Protein AF-A0A1X2ACM3-F1 (afdb_monomer)

pLDDT: mean 71.59, std 12.1, range [38.19, 86.06]

Nearest PDB structures (foldseek):
  5f7t-assembly4_L  TM=7.373E-01  e=7.805E-01  Macaca mulatta
  6b87-assembly3_C  TM=6.273E-01  e=4.606E+00  synthetic construct

Radius of gyration: 24.62 Å; Cα contacts (8 Å, |Δi|>4): 19; chains: 1; bounding box: 34×50×84 Å

Secondary structure (DSSP, 8-state):
--------HHHHHHHHHHHHHHHHHHHHHHHHHHHHHHHHTTS-HHHHHHHHHHHHHHHHHHHHHHHHHHHHHHHHHHTTS----------------

Organism: NCBI:txid767916

Foldseek 3Di:
DDPPPPQPPVNLVVLVVVLVVVVVVLVVVLVVLVVVLVVLVVDDDPVNVVSVVVSVVVVVVSVVSVVVSVVSCCVSVVVPDPPDDDPPPDDDDDDDD

Structure (mmCIF, N/CA/C/O backbone):
data_AF-A0A1X2ACM3-F1
#
_entry.id   AF-A0A1X2ACM3-F1
#
loop_
_atom_site.group_PDB
_atom_site.id
_atom_site.type_symbol
_atom_site.label_atom_id
_atom_site.label_alt_id
_atom_site.label_comp_id
_atom_site.label_asym_id
_atom_site.label_entity_id
_atom_site.label_seq_id
_atom_site.pdbx_PDB_ins_code
_atom_site.Cartn_x
_atom_site.Cartn_y
_atom_site.Cartn_z
_atom_site.occupancy
_atom_site.B_iso_or_equiv
_atom_site.auth_seq_id
_atom_site.auth_comp_id
_atom_site.auth_asym_id
_atom_site.auth_atom_id
_atom_site.pdbx_PDB_model_num
ATOM 1 N N . MET A 1 1 ? 17.941 19.750 -29.826 1.00 38.19 1 MET A N 1
ATOM 2 C CA . MET A 1 1 ? 18.194 18.297 -29.861 1.00 38.19 1 MET A CA 1
ATOM 3 C C . MET A 1 1 ? 17.700 17.740 -28.539 1.00 38.19 1 MET A C 1
ATOM 5 O O . MET A 1 1 ? 18.346 17.972 -27.530 1.00 38.19 1 MET A O 1
ATOM 9 N N . GLY A 1 2 ? 16.478 17.203 -28.516 1.00 47.44 2 GLY A N 1
ATOM 10 C CA . GLY A 1 2 ? 15.890 16.597 -27.321 1.00 47.44 2 GLY A CA 1
ATOM 11 C C . GLY A 1 2 ? 16.196 15.113 -27.362 1.00 47.44 2 GLY A C 1
ATOM 12 O O . GLY A 1 2 ? 15.684 14.414 -28.229 1.00 47.44 2 GLY A O 1
ATOM 13 N N . GLU A 1 3 ? 17.104 14.661 -26.509 1.00 52.81 3 GLU A N 1
ATOM 14 C CA . GLU A 1 3 ? 17.436 13.246 -26.423 1.00 52.81 3 GLU A CA 1
ATOM 15 C C . GLU A 1 3 ? 16.360 12.550 -25.593 1.00 52.81 3 GLU A C 1
ATOM 17 O O . GLU A 1 3 ? 16.466 12.456 -24.368 1.00 52.81 3 GLU A O 1
ATOM 22 N N . ASP A 1 4 ? 15.307 12.088 -26.269 1.00 54.25 4 ASP A N 1
ATOM 23 C CA . ASP A 1 4 ? 14.407 11.056 -25.759 1.00 54.25 4 ASP A CA 1
ATOM 24 C C . ASP A 1 4 ? 15.233 9.783 -25.534 1.00 54.25 4 ASP A C 1
ATOM 26 O O . ASP A 1 4 ? 15.298 8.897 -26.384 1.00 54.25 4 ASP A O 1
ATOM 30 N N . HIS A 1 5 ? 15.932 9.721 -24.399 1.00 63.03 5 HIS A N 1
ATOM 31 C CA . HIS A 1 5 ? 16.631 8.527 -23.953 1.00 63.03 5 HIS A CA 1
ATOM 32 C C . HIS A 1 5 ? 15.568 7.453 -23.711 1.00 63.03 5 HIS A C 1
ATOM 34 O O . HIS A 1 5 ? 14.782 7.593 -22.765 1.00 63.03 5 HIS A O 1
ATOM 40 N N . PRO A 1 6 ? 15.501 6.388 -24.532 1.00 63.38 6 PRO A N 1
ATOM 41 C CA . PRO A 1 6 ? 14.617 5.278 -24.235 1.00 63.38 6 PRO A CA 1
ATOM 42 C C . PRO A 1 6 ? 15.038 4.756 -22.865 1.00 63.38 6 PRO A C 1
ATOM 44 O O . PRO A 1 6 ? 16.188 4.357 -22.687 1.00 63.38 6 PRO A O 1
ATOM 47 N N . MET A 1 7 ? 14.132 4.849 -21.888 1.00 61.44 7 MET A N 1
ATOM 48 C CA . MET A 1 7 ? 14.377 4.395 -20.522 1.00 61.44 7 MET A CA 1
ATOM 49 C C . MET A 1 7 ? 15.086 3.043 -20.557 1.00 61.44 7 MET A C 1
ATOM 51 O O . MET A 1 7 ? 14.566 2.078 -21.127 1.00 61.44 7 MET A O 1
ATOM 55 N N . ASP A 1 8 ? 16.288 3.005 -19.984 1.00 78.75 8 ASP A N 1
ATOM 56 C CA . ASP A 1 8 ? 17.141 1.830 -20.030 1.00 78.75 8 ASP A CA 1
ATOM 57 C C . ASP A 1 8 ? 16.388 0.634 -19.435 1.00 78.75 8 ASP A C 1
ATOM 59 O O . ASP A 1 8 ? 15.699 0.729 -18.414 1.00 78.75 8 ASP A O 1
ATOM 63 N N . ARG A 1 9 ? 16.500 -0.521 -20.085 1.00 74.31 9 ARG A N 1
ATOM 64 C CA . ARG A 1 9 ? 15.772 -1.737 -19.712 1.00 74.31 9 ARG A CA 1
ATOM 65 C C . ARG A 1 9 ? 16.080 -2.150 -18.269 1.00 74.31 9 ARG A C 1
ATOM 67 O O . ARG A 1 9 ? 15.223 -2.743 -17.612 1.00 74.31 9 ARG A O 1
ATOM 74 N N . GLN A 1 10 ? 17.271 -1.803 -17.779 1.00 78.69 10 GLN A N 1
ATOM 75 C CA . GLN A 1 10 ? 17.677 -1.966 -16.387 1.00 78.69 10 GLN A CA 1
ATOM 76 C C . GLN A 1 10 ? 16.907 -1.040 -15.435 1.00 78.69 10 GLN A C 1
ATOM 78 O O . GLN A 1 10 ? 16.434 -1.504 -14.400 1.00 78.69 10 GLN A O 1
ATOM 83 N N . GLN A 1 11 ? 16.708 0.231 -15.796 1.00 79.38 11 GLN A N 1
ATOM 84 C CA . GLN A 1 11 ? 15.907 1.177 -15.007 1.00 79.38 11 GLN A CA 1
ATOM 85 C C . GLN A 1 11 ? 14.444 0.722 -14.922 1.00 79.38 11 GLN A C 1
ATOM 87 O O . GLN A 1 11 ? 13.841 0.759 -13.851 1.00 79.38 11 GLN A O 1
ATOM 92 N N . VAL A 1 12 ? 13.893 0.195 -16.022 1.00 79.00 12 VAL A N 1
ATOM 93 C CA . VAL A 1 12 ? 12.541 -0.389 -16.037 1.00 79.00 12 VAL A CA 1
ATOM 94 C C . VAL A 1 12 ? 12.454 -1.614 -15.124 1.00 79.00 12 VAL A C 1
ATOM 96 O O . VAL A 1 12 ? 11.507 -1.736 -14.351 1.00 79.00 12 VAL A O 1
ATOM 99 N N . ALA A 1 13 ? 13.436 -2.519 -15.174 1.00 76.69 13 ALA A N 1
ATOM 100 C CA . ALA A 1 13 ? 13.464 -3.691 -14.298 1.00 76.69 13 ALA A CA 1
ATOM 101 C C . ALA A 1 13 ? 13.568 -3.296 -12.815 1.00 76.69 13 ALA A C 1
ATOM 103 O O . ALA A 1 13 ? 12.856 -3.849 -11.978 1.00 76.69 13 ALA A O 1
ATOM 104 N N . GLN A 1 14 ? 14.391 -2.296 -12.500 1.00 84.12 14 GLN A N 1
ATOM 105 C CA . GLN A 1 14 ? 14.550 -1.789 -11.141 1.00 84.12 14 GLN A CA 1
ATOM 106 C C . GLN A 1 14 ? 13.270 -1.117 -10.624 1.00 84.12 14 GLN A C 1
ATOM 108 O O . GLN A 1 14 ? 12.875 -1.345 -9.482 1.00 84.12 14 GLN A O 1
ATOM 113 N N . ALA A 1 15 ? 12.578 -0.348 -11.470 1.00 80.69 15 ALA A N 1
ATOM 114 C CA . ALA A 1 15 ? 11.291 0.251 -11.129 1.00 80.69 15 ALA A CA 1
ATOM 115 C C . ALA A 1 15 ? 10.214 -0.814 -10.850 1.00 80.69 15 ALA A C 1
ATOM 117 O O . ALA A 1 15 ? 9.437 -0.665 -9.909 1.00 80.69 15 ALA A O 1
ATOM 118 N N . VAL A 1 16 ? 10.188 -1.907 -11.621 1.00 80.25 16 VAL A N 1
ATOM 119 C CA . VAL A 1 16 ? 9.248 -3.023 -11.413 1.00 80.25 16 VAL A CA 1
ATOM 120 C C . VAL A 1 16 ? 9.491 -3.730 -10.079 1.00 80.25 16 VAL A C 1
ATOM 122 O O . VAL A 1 16 ? 8.536 -4.014 -9.356 1.00 80.25 16 VAL A O 1
ATOM 125 N N . GLU A 1 17 ? 10.746 -3.992 -9.718 1.00 84.19 17 GLU A N 1
ATOM 126 C CA . GLU A 1 17 ? 11.067 -4.635 -8.438 1.00 84.19 17 GLU A CA 1
ATOM 127 C C . GLU A 1 17 ? 10.786 -3.714 -7.243 1.00 84.19 17 GLU A C 1
ATOM 129 O O . GLU A 1 17 ? 10.233 -4.163 -6.238 1.00 84.19 17 GLU A O 1
ATOM 134 N N . LEU A 1 18 ? 11.049 -2.408 -7.375 1.00 85.31 18 LEU A N 1
ATOM 135 C CA . LEU A 1 18 ? 10.655 -1.422 -6.366 1.00 85.31 18 LEU A CA 1
ATOM 136 C C . LEU A 1 18 ? 9.134 -1.409 -6.167 1.00 85.31 18 LEU A C 1
ATOM 138 O O . LEU A 1 18 ? 8.649 -1.451 -5.038 1.00 85.31 18 LEU A O 1
ATOM 142 N N . VAL A 1 19 ? 8.372 -1.404 -7.261 1.00 84.50 19 VAL A N 1
ATOM 143 C CA . VAL A 1 19 ? 6.909 -1.476 -7.215 1.00 84.50 19 VAL A CA 1
ATOM 144 C C . VAL A 1 19 ? 6.433 -2.753 -6.516 1.00 84.50 19 VAL A C 1
ATOM 146 O O . VAL A 1 19 ? 5.552 -2.690 -5.657 1.00 84.50 19 VAL A O 1
ATOM 149 N N . ARG A 1 20 ? 7.033 -3.908 -6.820 1.00 80.88 20 ARG A N 1
ATOM 150 C CA . ARG A 1 20 ? 6.712 -5.174 -6.145 1.00 80.88 20 ARG A CA 1
ATOM 151 C C . ARG A 1 20 ? 6.964 -5.110 -4.643 1.00 80.88 20 ARG A C 1
ATOM 153 O O . ARG A 1 20 ? 6.085 -5.506 -3.878 1.00 80.88 20 ARG A O 1
ATOM 160 N N . ALA A 1 21 ? 8.111 -4.581 -4.224 1.00 84.38 21 ALA A N 1
ATOM 161 C CA . ALA A 1 21 ? 8.442 -4.419 -2.811 1.00 84.38 21 ALA A CA 1
ATOM 162 C C . ALA A 1 21 ? 7.418 -3.527 -2.088 1.00 84.38 21 ALA A C 1
ATOM 164 O O . ALA A 1 21 ? 6.914 -3.893 -1.025 1.00 84.38 21 ALA A O 1
ATOM 165 N N . LEU A 1 22 ? 7.025 -2.410 -2.710 1.00 83.69 22 LEU A N 1
ATOM 166 C CA . LEU A 1 22 ? 6.006 -1.513 -2.162 1.00 83.69 22 LEU A CA 1
ATOM 167 C C . LEU A 1 22 ? 4.641 -2.204 -2.013 1.00 83.69 22 LEU A C 1
ATOM 169 O O . LEU A 1 22 ? 3.965 -2.011 -1.003 1.00 83.69 22 LEU A O 1
ATOM 173 N N . ARG A 1 23 ? 4.234 -3.053 -2.967 1.00 82.50 23 ARG A N 1
ATOM 174 C CA . ARG A 1 23 ? 2.977 -3.821 -2.856 1.00 82.50 23 ARG A CA 1
ATOM 175 C C . ARG A 1 23 ? 2.999 -4.815 -1.699 1.00 82.50 23 ARG A C 1
ATOM 177 O O . ARG A 1 23 ? 1.992 -4.936 -1.003 1.00 82.50 23 ARG A O 1
ATOM 184 N N . VAL A 1 24 ? 4.121 -5.504 -1.484 1.00 85.62 24 VAL A N 1
ATOM 185 C CA . VAL A 1 24 ? 4.280 -6.433 -0.353 1.00 85.62 24 VAL A CA 1
ATOM 186 C C . VAL A 1 24 ? 4.134 -5.680 0.968 1.00 85.62 24 VAL A C 1
ATOM 188 O O . VAL A 1 24 ? 3.320 -6.067 1.806 1.00 85.62 24 VAL A O 1
ATOM 191 N N . GLN A 1 25 ? 4.835 -4.553 1.110 1.00 86.06 25 GLN A N 1
ATOM 192 C CA . GLN A 1 25 ? 4.780 -3.734 2.319 1.00 86.06 25 GLN A CA 1
ATOM 193 C C . GLN A 1 25 ? 3.370 -3.170 2.578 1.00 86.06 25 GLN A C 1
ATOM 195 O O . GLN A 1 25 ? 2.885 -3.203 3.709 1.00 86.06 25 GLN A O 1
ATOM 200 N N . LEU A 1 26 ? 2.661 -2.725 1.534 1.00 84.44 26 LEU A N 1
ATOM 201 C CA . LEU A 1 26 ? 1.266 -2.282 1.653 1.00 84.44 26 LEU A CA 1
ATOM 202 C C . LEU A 1 26 ? 0.324 -3.415 2.080 1.00 8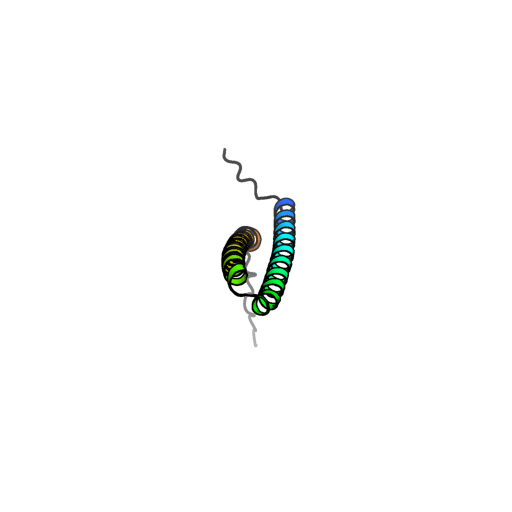4.44 26 LEU A C 1
ATOM 204 O O . LEU A 1 26 ? -0.579 -3.188 2.889 1.00 84.44 26 LEU A O 1
ATOM 208 N N . GLY A 1 27 ? 0.515 -4.629 1.559 1.00 82.38 27 GLY A N 1
ATOM 209 C CA . GLY A 1 27 ? -0.266 -5.802 1.957 1.00 82.38 27 GLY A CA 1
ATOM 210 C C . GLY A 1 27 ? -0.081 -6.148 3.436 1.00 82.38 27 GLY A C 1
ATOM 211 O O . GLY A 1 27 ? -1.054 -6.440 4.141 1.00 82.38 27 GLY A O 1
ATOM 212 N N . GLU A 1 28 ? 1.150 -6.039 3.928 1.00 82.75 28 GLU A N 1
ATOM 213 C CA . GLU A 1 28 ? 1.479 -6.264 5.332 1.00 82.75 28 GLU A CA 1
ATOM 214 C C . GLU A 1 28 ? 0.858 -5.195 6.242 1.00 82.75 28 GLU A C 1
ATOM 216 O O . GLU A 1 28 ? 0.130 -5.537 7.177 1.00 82.75 28 GLU A O 1
ATOM 221 N N . MET A 1 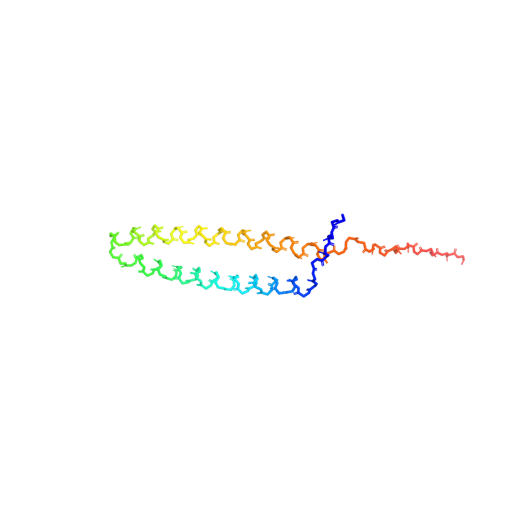29 ? 1.027 -3.908 5.915 1.00 78.94 29 MET A N 1
ATOM 222 C CA . MET A 1 29 ? 0.417 -2.803 6.669 1.00 78.94 29 MET A CA 1
ATOM 223 C C . MET A 1 29 ? -1.113 -2.901 6.701 1.00 78.94 29 MET A C 1
ATOM 225 O O . MET A 1 29 ? -1.732 -2.701 7.746 1.00 78.94 29 MET A O 1
ATOM 229 N N . THR A 1 30 ? -1.739 -3.276 5.580 1.00 83.75 30 THR A N 1
ATOM 230 C CA . THR A 1 30 ? -3.195 -3.488 5.498 1.00 83.75 30 THR A CA 1
ATOM 231 C C . THR A 1 30 ? -3.648 -4.631 6.409 1.00 83.75 30 THR A C 1
ATOM 233 O O . THR A 1 30 ? -4.684 -4.538 7.075 1.00 83.75 30 THR A O 1
ATOM 236 N N . SER A 1 31 ? -2.867 -5.711 6.466 1.00 78.94 31 SER A N 1
ATOM 237 C CA . SER A 1 31 ? -3.160 -6.878 7.302 1.00 78.94 31 SER A CA 1
ATOM 238 C C . SER A 1 31 ? -3.022 -6.558 8.791 1.00 78.94 31 SER A C 1
ATOM 240 O O . SER A 1 31 ? -3.894 -6.932 9.582 1.00 78.94 31 SER A O 1
ATOM 242 N N . GLN A 1 32 ? -1.976 -5.814 9.165 1.00 79.81 32 GLN A N 1
ATOM 243 C CA . GLN A 1 32 ? -1.760 -5.324 10.528 1.00 79.81 32 GLN A CA 1
ATOM 244 C C . GLN A 1 32 ? -2.894 -4.394 10.973 1.00 79.81 32 GLN A C 1
ATOM 246 O O . GLN A 1 32 ? -3.457 -4.587 12.050 1.00 79.81 32 GLN A O 1
ATOM 251 N N . LEU A 1 33 ? -3.314 -3.464 10.111 1.00 79.81 33 LEU A N 1
ATOM 252 C CA . LEU A 1 33 ? -4.482 -2.610 10.335 1.00 79.81 33 LEU A CA 1
ATOM 253 C C . LEU A 1 33 ? -5.745 -3.425 10.616 1.00 79.81 33 LEU A C 1
ATOM 255 O O . LEU A 1 33 ? -6.416 -3.217 11.625 1.00 79.81 33 LEU A O 1
ATOM 259 N N . GLY A 1 34 ? -6.052 -4.393 9.748 1.00 77.69 34 GLY A N 1
ATOM 260 C CA . GLY A 1 34 ? -7.220 -5.253 9.921 1.00 77.69 34 GLY A CA 1
ATOM 261 C C . GLY A 1 34 ? -7.165 -6.067 11.217 1.00 77.69 34 GLY A C 1
ATOM 262 O O . GLY A 1 34 ? -8.201 -6.335 11.824 1.00 77.69 34 GLY A O 1
ATOM 263 N N . TRP A 1 35 ? -5.971 -6.452 11.669 1.00 79.19 35 TRP A N 1
ATOM 264 C CA . TRP A 1 35 ? -5.796 -7.121 12.954 1.00 79.19 35 TRP A CA 1
ATOM 265 C C . TRP A 1 35 ? -6.038 -6.173 14.137 1.00 79.19 35 TRP A C 1
ATOM 267 O O . TRP A 1 35 ? -6.837 -6.514 15.010 1.00 79.19 35 TRP A O 1
ATOM 277 N N . ILE A 1 36 ? -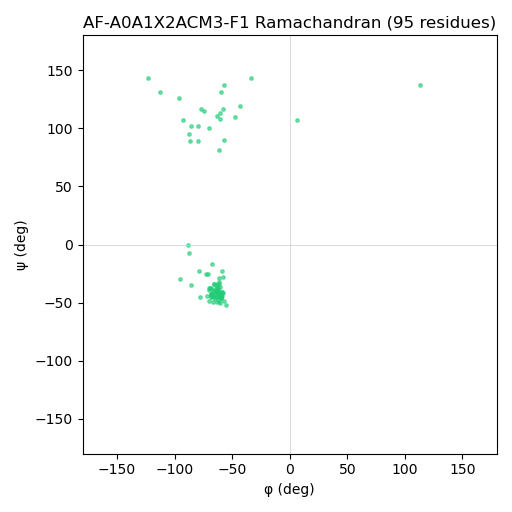5.440 -4.976 14.134 1.00 77.12 36 ILE A N 1
ATOM 278 C CA . ILE A 1 36 ? -5.608 -3.966 15.193 1.00 77.12 36 ILE A CA 1
ATOM 279 C C . ILE A 1 36 ? -7.077 -3.565 15.335 1.00 77.12 36 ILE A C 1
ATOM 281 O O . ILE A 1 36 ? -7.603 -3.522 16.445 1.00 77.12 36 ILE A O 1
ATOM 285 N N . GLU A 1 37 ? -7.781 -3.334 14.231 1.00 72.69 37 GLU A N 1
ATOM 286 C CA . GLU A 1 37 ? -9.195 -2.962 14.279 1.00 72.69 37 GLU A CA 1
ATOM 287 C C . GLU A 1 37 ? -10.083 -4.045 14.883 1.00 72.69 37 GLU A C 1
ATOM 289 O O . GLU A 1 37 ? -10.966 -3.737 15.686 1.00 72.69 37 GLU A O 1
ATOM 294 N N . ARG A 1 38 ? -9.837 -5.318 14.548 1.00 76.25 38 ARG A N 1
ATOM 295 C CA . ARG A 1 38 ? -10.571 -6.444 15.142 1.00 76.25 38 ARG A CA 1
ATOM 296 C C . ARG A 1 38 ? -10.348 -6.535 16.650 1.00 76.25 38 ARG A C 1
ATOM 298 O O . ARG A 1 38 ? -11.290 -6.842 17.377 1.00 76.25 38 ARG A O 1
ATOM 305 N N . GLN A 1 39 ? -9.132 -6.255 17.121 1.00 68.81 39 GLN A N 1
ATOM 306 C CA . GLN A 1 39 ? -8.836 -6.203 18.557 1.00 68.81 39 GLN A CA 1
ATOM 307 C C . GLN A 1 39 ? -9.499 -4.992 19.223 1.00 68.81 39 GLN A C 1
ATOM 309 O O . GLN A 1 39 ? -10.041 -5.101 20.317 1.00 68.81 39 GLN A O 1
ATOM 314 N N . ASN A 1 40 ? -9.524 -3.846 18.548 1.00 63.41 40 ASN A N 1
ATOM 315 C CA . ASN A 1 40 ? -10.058 -2.607 19.099 1.00 63.41 40 ASN A CA 1
ATOM 316 C C . ASN A 1 40 ? -11.595 -2.588 19.202 1.00 63.41 40 ASN A C 1
ATOM 318 O O . ASN A 1 40 ? -12.143 -1.932 20.079 1.00 63.41 40 ASN A O 1
ATOM 322 N N . VAL A 1 41 ? -12.309 -3.360 18.372 1.00 61.38 41 VAL A N 1
ATOM 323 C CA . VAL A 1 41 ? -13.760 -3.598 18.533 1.00 61.38 41 VAL A CA 1
ATOM 324 C C . VAL A 1 41 ? -14.097 -4.239 19.890 1.00 61.38 41 VAL A C 1
ATOM 326 O O . VAL A 1 41 ? -15.215 -4.078 20.371 1.00 61.38 41 VAL A O 1
ATOM 329 N N . ARG A 1 42 ? -13.143 -4.920 20.540 1.00 63.25 42 ARG A N 1
ATOM 330 C CA . ARG A 1 42 ? -13.331 -5.537 21.863 1.00 63.25 42 ARG A CA 1
ATOM 331 C C . ARG A 1 42 ? -13.040 -4.603 23.047 1.00 63.25 42 ARG A C 1
ATOM 333 O O . ARG A 1 42 ? -13.335 -4.992 24.175 1.00 63.25 42 ARG A O 1
ATOM 340 N N . THR A 1 43 ? -12.516 -3.393 22.831 1.00 57.75 43 THR A N 1
ATOM 341 C CA . THR A 1 43 ? -12.031 -2.510 23.911 1.00 57.75 43 THR A CA 1
ATOM 342 C C . THR A 1 43 ? -12.739 -1.141 23.892 1.00 57.75 43 THR A C 1
ATOM 344 O O . THR A 1 43 ? -13.069 -0.614 22.838 1.00 57.75 43 THR A O 1
ATOM 347 N N . SER A 1 44 ? -13.002 -0.585 25.083 1.00 64.19 44 SER A N 1
ATOM 348 C CA . SER A 1 44 ? -13.848 0.589 25.407 1.00 64.19 44 SER A CA 1
ATOM 349 C C . SER A 1 44 ? -13.932 1.770 24.399 1.00 64.19 44 SER A C 1
ATOM 351 O O . SER A 1 44 ? -12.952 2.213 23.796 1.00 64.19 44 SER A O 1
ATOM 353 N N . ASN A 1 45 ? -15.142 2.348 24.321 1.00 67.12 45 ASN A N 1
ATOM 354 C CA . ASN A 1 45 ? -15.717 3.155 23.232 1.00 67.12 45 ASN A CA 1
ATOM 355 C C . ASN A 1 45 ? -15.022 4.481 22.855 1.00 67.12 45 ASN A C 1
ATOM 357 O O . ASN A 1 45 ? -15.108 4.877 21.695 1.00 67.12 45 ASN A O 1
ATOM 361 N N . ALA A 1 46 ? -14.339 5.183 23.766 1.00 65.38 46 ALA A N 1
ATOM 362 C CA . ALA A 1 46 ? -13.789 6.515 23.454 1.00 65.38 46 ALA A CA 1
ATOM 363 C C . ALA A 1 46 ? -12.487 6.453 22.628 1.00 65.38 46 ALA A C 1
ATOM 365 O O . ALA A 1 46 ? -12.356 7.142 21.618 1.00 65.38 46 ALA A O 1
ATOM 366 N N . ARG A 1 47 ? -11.551 5.566 23.005 1.00 65.00 47 ARG A N 1
ATOM 367 C CA . ARG A 1 47 ? -10.310 5.310 22.241 1.00 65.00 47 ARG A CA 1
ATOM 368 C C . ARG A 1 47 ? -10.587 4.560 20.937 1.00 65.00 47 ARG A C 1
ATOM 370 O O . ARG A 1 47 ? -9.841 4.686 19.972 1.00 65.00 47 ARG A O 1
ATOM 377 N N . ALA A 1 48 ? -11.687 3.811 20.884 1.00 66.62 48 ALA A N 1
ATOM 378 C CA . ALA A 1 48 ? -12.092 3.095 19.685 1.00 66.62 48 ALA A CA 1
ATOM 379 C C . ALA A 1 48 ? -12.479 4.041 18.533 1.00 66.62 48 ALA A C 1
ATOM 381 O O . ALA A 1 48 ? -12.218 3.725 17.375 1.00 66.62 48 ALA A O 1
ATOM 382 N N . CYS A 1 49 ? -13.072 5.205 18.817 1.00 68.62 49 CYS A N 1
ATOM 383 C CA . CYS A 1 49 ? -13.441 6.176 17.781 1.00 68.62 49 CYS A CA 1
ATOM 384 C C . CYS A 1 49 ? -12.225 6.881 17.166 1.00 68.62 49 CYS A C 1
ATOM 386 O O . CYS A 1 49 ? -12.146 6.977 15.942 1.00 68.62 49 CYS A O 1
ATOM 388 N N . THR A 1 50 ? -11.257 7.314 17.980 1.00 73.69 50 THR A N 1
ATOM 389 C CA . THR A 1 50 ? -10.026 7.953 17.481 1.00 73.69 50 THR A CA 1
ATOM 390 C C . THR A 1 50 ? -9.193 6.982 16.651 1.00 73.69 50 THR A C 1
ATOM 392 O O . THR A 1 50 ? -8.801 7.307 15.535 1.00 73.69 50 THR A O 1
ATOM 395 N N . LEU A 1 51 ? -9.026 5.749 17.134 1.00 72.56 51 LEU A N 1
ATOM 396 C CA . LEU A 1 51 ? -8.308 4.699 16.410 1.00 72.56 51 LEU A CA 1
ATOM 397 C C . LEU A 1 51 ? -9.022 4.277 15.115 1.00 72.56 51 LEU A C 1
ATOM 399 O O . LEU A 1 51 ? -8.359 3.976 14.129 1.00 72.56 51 LEU A O 1
ATOM 403 N N . ARG A 1 52 ? -10.364 4.282 15.071 1.00 75.19 52 ARG A N 1
ATOM 404 C CA . ARG A 1 52 ? -11.110 4.059 13.815 1.00 75.19 52 ARG A CA 1
ATOM 405 C C . ARG A 1 52 ? -10.899 5.188 12.811 1.00 75.19 52 ARG A C 1
ATOM 407 O O . ARG A 1 52 ? -10.804 4.911 11.620 1.00 75.19 52 ARG A O 1
ATOM 414 N N . ALA A 1 53 ? -10.841 6.439 13.267 1.00 75.69 53 ALA A N 1
ATOM 415 C CA . ALA A 1 53 ? -10.573 7.577 12.391 1.00 75.69 53 ALA A CA 1
ATOM 416 C C . ALA A 1 53 ? -9.151 7.506 11.814 1.00 75.69 53 ALA A C 1
ATOM 418 O O . ALA A 1 53 ? -8.972 7.647 10.607 1.00 75.69 53 ALA A O 1
ATOM 419 N N . GLU A 1 54 ? -8.165 7.194 12.652 1.00 77.69 54 GLU A N 1
ATOM 420 C CA . GLU A 1 54 ? -6.772 7.007 12.241 1.00 77.69 54 GLU A CA 1
ATOM 421 C C . GLU A 1 54 ? -6.618 5.839 11.258 1.00 77.69 54 GLU A C 1
ATOM 423 O O . GLU A 1 54 ? -6.025 5.989 10.191 1.00 77.69 54 GLU A O 1
ATOM 428 N N . ALA A 1 55 ? -7.270 4.709 11.534 1.00 78.81 55 ALA A N 1
ATOM 429 C CA . ALA A 1 55 ? -7.303 3.574 10.621 1.00 78.81 55 ALA A CA 1
ATOM 430 C C . ALA A 1 55 ? -8.000 3.896 9.285 1.0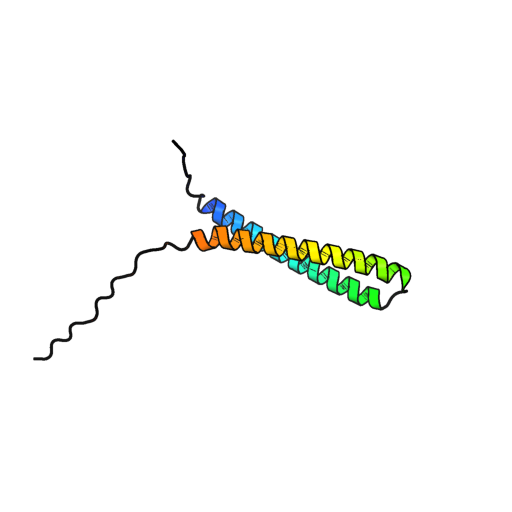0 78.81 55 ALA A C 1
ATOM 432 O O . ALA A 1 55 ? -7.603 3.395 8.230 1.00 78.81 55 ALA A O 1
ATOM 433 N N . ALA A 1 56 ? -9.027 4.752 9.299 1.00 79.56 56 ALA A N 1
ATOM 434 C CA . ALA A 1 56 ? -9.697 5.207 8.086 1.00 79.56 56 ALA A CA 1
ATOM 435 C C . A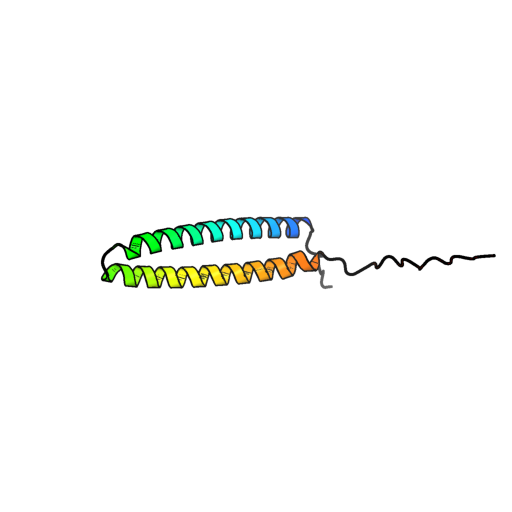LA A 1 56 ? -8.815 6.137 7.239 1.00 79.56 56 ALA A C 1
ATOM 437 O O . ALA A 1 56 ? -8.854 6.025 6.013 1.00 79.56 56 ALA A O 1
ATOM 438 N N . MET A 1 57 ? -8.018 7.015 7.860 1.00 77.88 57 MET A N 1
ATOM 439 C CA . MET A 1 57 ? -7.017 7.820 7.147 1.00 77.88 57 MET A CA 1
ATOM 440 C C . MET A 1 57 ? -5.955 6.918 6.525 1.00 77.88 57 MET A C 1
ATOM 442 O O . MET A 1 57 ? -5.761 6.956 5.315 1.00 77.88 57 MET A O 1
ATOM 446 N N . LEU A 1 58 ? -5.396 5.993 7.307 1.00 82.56 58 LEU A N 1
ATOM 447 C CA . LEU A 1 58 ? -4.355 5.090 6.824 1.00 82.56 58 LEU A CA 1
ATOM 448 C C . LEU A 1 58 ? -4.851 4.197 5.670 1.00 82.56 58 LEU A C 1
ATOM 450 O O . LEU A 1 58 ? -4.123 3.928 4.720 1.00 82.56 58 LEU A O 1
ATOM 454 N N . ARG A 1 59 ? -6.129 3.796 5.675 1.00 84.62 59 ARG A N 1
ATOM 455 C CA . ARG A 1 59 ? -6.755 3.126 4.522 1.00 84.62 59 ARG A CA 1
ATOM 456 C C . ARG A 1 59 ? -6.840 3.990 3.268 1.00 84.62 59 ARG A C 1
ATOM 458 O O . ARG A 1 59 ? -6.780 3.439 2.169 1.00 84.62 59 ARG A O 1
ATOM 465 N N . ARG A 1 60 ? -7.071 5.296 3.408 1.00 83.31 60 ARG A N 1
ATOM 466 C CA . ARG A 1 60 ? -7.090 6.221 2.266 1.00 83.31 60 ARG A CA 1
ATOM 467 C C . ARG A 1 60 ? -5.691 6.351 1.688 1.00 83.31 60 ARG A C 1
ATOM 469 O O . ARG A 1 60 ? -5.549 6.162 0.486 1.00 83.31 60 ARG A O 1
ATOM 476 N N . ASP A 1 61 ? -4.690 6.520 2.543 1.00 81.75 61 ASP A N 1
ATOM 477 C CA . ASP A 1 61 ? -3.289 6.628 2.130 1.00 81.75 61 ASP A CA 1
ATOM 478 C C . ASP A 1 61 ? -2.823 5.347 1.419 1.00 81.75 61 ASP A C 1
ATOM 480 O O . ASP A 1 61 ? -2.204 5.401 0.358 1.00 81.75 61 ASP A O 1
ATOM 484 N N . ILE A 1 62 ? -3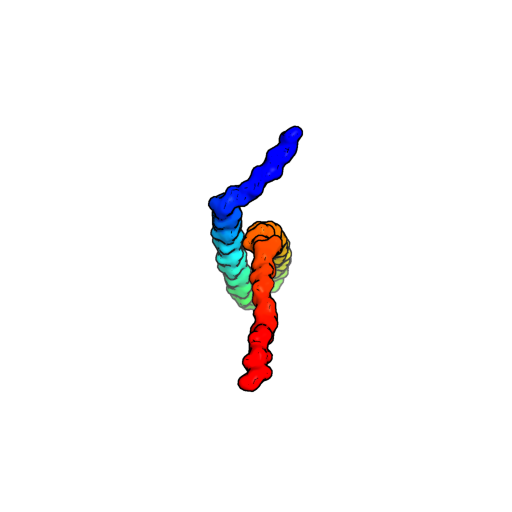.212 4.171 1.934 1.00 83.56 62 ILE A N 1
ATOM 485 C CA . ILE A 1 62 ? -2.952 2.877 1.281 1.00 83.56 62 ILE A CA 1
ATOM 486 C C . ILE A 1 62 ? -3.612 2.807 -0.102 1.00 83.56 62 ILE A C 1
ATOM 488 O O . ILE A 1 62 ? -2.977 2.366 -1.061 1.00 83.56 62 ILE A O 1
ATOM 492 N N . LYS A 1 63 ? -4.873 3.236 -0.233 1.00 85.56 63 LYS A N 1
ATOM 493 C CA . LYS A 1 63 ? -5.573 3.251 -1.530 1.00 85.56 63 LYS A CA 1
ATOM 494 C C . LYS A 1 63 ? -4.924 4.214 -2.520 1.00 85.56 63 LYS A C 1
ATOM 496 O O . LYS A 1 63 ? -4.824 3.897 -3.704 1.00 85.56 63 LYS A O 1
ATOM 501 N N . GLU A 1 64 ? -4.481 5.372 -2.051 1.00 83.94 64 GLU A N 1
ATOM 502 C CA . GLU A 1 64 ? -3.785 6.346 -2.883 1.00 83.94 64 GLU A CA 1
ATOM 503 C C . GLU A 1 64 ? -2.448 5.781 -3.375 1.00 83.94 64 GLU A C 1
ATOM 505 O O . GLU A 1 64 ? -2.198 5.773 -4.583 1.00 83.94 64 GLU A O 1
ATOM 510 N N . ALA A 1 65 ? -1.656 5.187 -2.478 1.00 83.12 65 ALA A N 1
ATOM 511 C CA . ALA A 1 65 ? -0.406 4.516 -2.823 1.00 83.12 65 ALA A CA 1
ATOM 512 C C . ALA A 1 65 ? -0.615 3.380 -3.842 1.00 83.12 65 ALA A C 1
ATOM 514 O O . ALA A 1 65 ? 0.142 3.274 -4.807 1.00 83.12 65 ALA A O 1
ATOM 515 N N . GLN A 1 66 ? -1.673 2.575 -3.687 1.00 82.75 66 GLN A N 1
ATOM 516 C CA . GLN A 1 66 ? -2.052 1.551 -4.670 1.00 82.75 66 GLN A CA 1
ATOM 517 C C . GLN A 1 66 ? -2.344 2.159 -6.046 1.00 82.75 66 GLN A C 1
ATOM 519 O O . GLN A 1 66 ? -1.821 1.671 -7.044 1.00 82.75 66 GLN A O 1
ATOM 524 N N . SER A 1 67 ? -3.103 3.258 -6.109 1.00 82.19 67 SER A N 1
ATOM 525 C CA . SER A 1 67 ? -3.416 3.922 -7.382 1.00 82.19 67 SER A CA 1
ATOM 526 C C . SER A 1 67 ? -2.171 4.480 -8.085 1.00 82.19 67 SER A C 1
ATOM 528 O O . SER A 1 67 ? -2.050 4.406 -9.310 1.00 82.19 67 SER A O 1
ATOM 530 N N . LEU A 1 68 ? -1.215 5.004 -7.311 1.00 84.56 68 LEU A N 1
ATOM 531 C CA . LEU A 1 68 ? 0.055 5.506 -7.829 1.00 84.56 68 LEU A CA 1
ATOM 532 C C . LEU A 1 68 ? 0.902 4.361 -8.383 1.00 84.56 68 LEU A C 1
ATOM 534 O O . LEU A 1 68 ? 1.458 4.488 -9.474 1.00 84.56 68 LEU A O 1
ATOM 538 N N . ILE A 1 69 ? 0.944 3.233 -7.673 1.00 82.69 69 ILE A N 1
ATOM 539 C CA . ILE A 1 69 ? 1.609 2.011 -8.125 1.00 82.69 69 ILE A CA 1
ATOM 540 C C . ILE A 1 69 ? 0.984 1.493 -9.420 1.00 82.69 69 ILE A C 1
ATOM 542 O O . ILE A 1 69 ? 1.712 1.280 -10.385 1.00 82.69 69 ILE A O 1
ATOM 546 N N . ASP A 1 70 ? -0.340 1.356 -9.489 1.00 83.38 70 ASP A N 1
ATOM 547 C CA . ASP A 1 70 ? -1.024 0.866 -10.691 1.00 83.38 70 ASP A CA 1
ATOM 548 C C . ASP A 1 70 ? -0.756 1.782 -11.895 1.00 83.38 70 ASP A C 1
ATOM 550 O O . ASP A 1 70 ? -0.556 1.326 -13.023 1.00 83.38 70 ASP A O 1
ATOM 554 N N . ARG A 1 71 ? -0.675 3.097 -11.661 1.00 83.69 71 ARG A N 1
ATOM 555 C CA . ARG A 1 71 ? -0.325 4.072 -12.697 1.00 83.69 71 ARG A CA 1
ATOM 556 C C . ARG A 1 71 ? 1.132 3.948 -13.152 1.00 83.69 71 ARG A C 1
ATOM 558 O O . ARG A 1 71 ? 1.404 4.115 -14.343 1.00 83.69 71 ARG A O 1
ATOM 565 N N . LEU A 1 72 ? 2.061 3.664 -12.237 1.00 81.88 72 LEU A N 1
ATOM 566 C CA . LEU A 1 72 ? 3.465 3.394 -12.565 1.00 81.88 72 LEU A CA 1
ATOM 567 C C . LEU A 1 72 ? 3.597 2.082 -13.344 1.00 81.88 72 LEU A C 1
ATOM 569 O O . LEU A 1 72 ? 4.248 2.063 -14.386 1.00 81.88 72 LEU A O 1
ATOM 573 N N . GLU A 1 73 ? 2.924 1.018 -12.912 1.00 79.06 73 GLU A N 1
ATOM 574 C CA . GLU A 1 73 ? 2.870 -0.253 -13.636 1.00 79.06 73 GLU A CA 1
ATOM 575 C C . GLU A 1 73 ? 2.320 -0.061 -15.043 1.00 79.06 73 GLU A C 1
ATOM 577 O O . GLU A 1 73 ? 2.951 -0.483 -16.006 1.00 79.06 73 GLU A O 1
ATOM 582 N N . HIS A 1 74 ? 1.197 0.642 -15.193 1.00 80.50 74 HIS A N 1
ATOM 583 C CA . HIS A 1 74 ? 0.622 0.910 -16.505 1.00 80.50 74 HIS A CA 1
ATOM 584 C C . HIS A 1 74 ? 1.600 1.675 -17.403 1.00 80.50 74 HIS A C 1
ATOM 586 O O . HIS A 1 74 ? 1.732 1.359 -18.582 1.00 80.50 74 HIS A O 1
ATOM 592 N N . ARG A 1 75 ? 2.319 2.660 -16.855 1.00 79.31 75 ARG A N 1
ATOM 593 C CA . ARG A 1 75 ? 3.294 3.448 -17.613 1.00 79.31 75 ARG A CA 1
ATOM 594 C C . ARG A 1 75 ? 4.516 2.630 -18.022 1.00 79.31 75 ARG A C 1
ATOM 596 O O . ARG A 1 75 ? 4.952 2.769 -19.154 1.00 79.31 75 ARG A O 1
ATOM 603 N N . TYR A 1 76 ? 5.061 1.793 -17.143 1.00 69.44 76 TYR A N 1
ATOM 604 C CA . TYR A 1 76 ? 6.335 1.106 -17.389 1.00 69.44 76 TYR A CA 1
ATOM 605 C C . TYR A 1 76 ? 6.187 -0.306 -17.970 1.00 69.44 76 TYR A C 1
ATOM 607 O O . TYR A 1 76 ? 7.045 -0.746 -18.735 1.00 69.44 76 TYR A O 1
ATOM 615 N N . LEU A 1 77 ? 5.100 -1.020 -17.669 1.00 67.56 77 LEU A N 1
ATOM 616 C CA . LEU A 1 77 ? 4.843 -2.360 -18.205 1.00 67.56 77 LEU A CA 1
ATOM 617 C C . LEU A 1 77 ? 4.156 -2.315 -19.576 1.00 67.56 77 LEU A C 1
ATOM 619 O O . LEU A 1 77 ? 4.496 -3.134 -20.429 1.00 67.56 77 LEU A O 1
ATOM 623 N N . ASN A 1 78 ? 3.269 -1.346 -19.852 1.00 63.59 78 ASN A N 1
ATOM 624 C CA . ASN A 1 78 ? 2.628 -1.257 -21.177 1.00 63.59 78 ASN A CA 1
ATOM 625 C C . ASN A 1 78 ? 3.515 -0.620 -22.249 1.00 63.59 78 ASN A C 1
ATOM 627 O O . ASN A 1 78 ? 3.340 -0.923 -23.426 1.00 63.59 78 ASN A O 1
ATOM 631 N N . MET A 1 79 ? 4.518 0.179 -21.871 1.00 55.91 79 MET A N 1
ATOM 632 C CA . MET A 1 79 ? 5.549 0.664 -22.806 1.00 55.91 79 MET A CA 1
ATOM 633 C C . MET A 1 79 ? 6.460 -0.465 -23.311 1.00 55.91 79 MET A C 1
ATOM 635 O O . MET A 1 79 ? 7.147 -0.318 -24.316 1.00 55.91 79 MET A O 1
ATOM 639 N N . ARG A 1 80 ? 6.451 -1.615 -22.626 1.00 53.28 80 ARG A N 1
ATOM 640 C CA . ARG A 1 80 ? 7.252 -2.796 -22.958 1.00 53.28 80 ARG A CA 1
ATOM 641 C C . ARG A 1 80 ? 6.554 -3.748 -23.936 1.00 53.28 80 ARG A C 1
ATOM 643 O O . ARG A 1 80 ? 7.139 -4.770 -24.287 1.00 53.28 80 ARG A O 1
ATOM 650 N N . ARG A 1 81 ? 5.327 -3.446 -24.379 1.00 50.69 81 ARG A N 1
ATOM 651 C CA . ARG A 1 81 ? 4.666 -4.183 -25.464 1.00 50.69 81 ARG A CA 1
ATOM 652 C C . ARG A 1 81 ? 5.111 -3.563 -26.793 1.00 50.69 81 ARG A C 1
ATOM 654 O O . ARG A 1 81 ? 4.589 -2.506 -27.141 1.00 50.69 81 ARG A O 1
ATOM 661 N N . PRO A 1 82 ? 6.046 -4.174 -27.549 1.00 48.56 82 PRO A N 1
ATOM 662 C CA . PRO A 1 82 ? 6.306 -3.726 -28.906 1.00 48.56 82 PRO A CA 1
ATOM 663 C C . PRO A 1 82 ? 5.007 -3.879 -29.700 1.00 48.56 82 PRO A C 1
ATOM 665 O O . PRO A 1 82 ? 4.488 -4.980 -29.895 1.00 48.56 82 PRO A O 1
ATOM 668 N N . ALA A 1 83 ? 4.438 -2.752 -30.107 1.00 57.69 83 ALA A N 1
ATOM 669 C CA . ALA A 1 83 ? 3.447 -2.726 -31.160 1.00 57.69 83 ALA A CA 1
ATOM 670 C C . ALA A 1 83 ? 4.176 -3.049 -32.478 1.00 57.69 83 ALA A C 1
ATOM 672 O O . ALA A 1 83 ? 4.839 -2.187 -33.042 1.00 57.69 83 ALA A O 1
ATOM 673 N N . GLY A 1 84 ? 4.085 -4.300 -32.940 1.00 54.19 84 GLY A N 1
ATOM 674 C CA . GLY A 1 84 ? 4.612 -4.761 -34.235 1.00 54.19 84 GLY A CA 1
ATOM 675 C C . GLY A 1 84 ? 5.780 -5.751 -34.096 1.00 54.19 84 GLY A C 1
ATOM 676 O O . GLY A 1 84 ? 6.660 -5.563 -33.273 1.00 54.19 84 GLY A O 1
ATOM 677 N N . GLY A 1 85 ? 5.871 -6.842 -34.854 1.00 49.03 85 GLY A N 1
ATOM 678 C CA . GLY A 1 85 ? 5.180 -7.156 -36.095 1.00 49.03 85 GLY A CA 1
ATOM 679 C C . GLY A 1 85 ? 4.197 -8.312 -35.966 1.00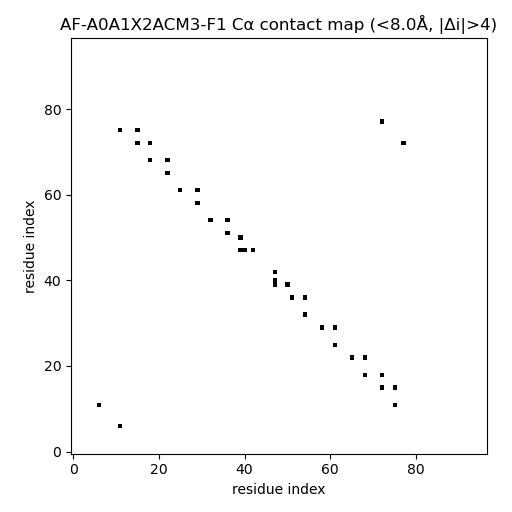 49.03 85 GLY A C 1
ATOM 680 O O . GLY A 1 85 ? 4.527 -9.398 -35.494 1.00 49.03 85 GLY A O 1
ATOM 681 N N . SER A 1 86 ? 2.991 -8.065 -36.464 1.00 55.41 86 SER A N 1
ATOM 682 C CA . SER A 1 86 ? 2.108 -9.090 -36.992 1.00 55.41 86 SER A CA 1
ATOM 683 C C . SER A 1 86 ? 2.911 -9.976 -37.941 1.00 55.41 86 SER A C 1
ATOM 685 O O . SER A 1 86 ? 3.320 -9.539 -39.018 1.00 55.41 86 SER A O 1
ATOM 687 N N . THR A 1 87 ? 3.165 -11.217 -37.543 1.00 54.81 87 THR A N 1
ATOM 688 C CA . THR A 1 87 ? 3.562 -12.255 -38.481 1.00 54.81 87 THR A CA 1
ATOM 689 C C . THR A 1 87 ? 2.416 -12.401 -39.472 1.00 54.81 87 THR A C 1
ATOM 691 O O . THR A 1 87 ? 1.326 -12.857 -39.134 1.00 54.81 87 THR A O 1
ATOM 694 N N . SER A 1 88 ? 2.656 -11.932 -40.695 1.00 57.72 88 SER A N 1
ATOM 695 C CA . SER A 1 88 ? 1.846 -12.251 -41.863 1.00 57.72 88 SER A CA 1
ATOM 696 C C . SER A 1 88 ? 1.841 -13.772 -42.019 1.00 57.72 88 SER A C 1
ATOM 698 O O . SER A 1 88 ? 2.743 -14.360 -42.610 1.00 57.72 88 SER A O 1
ATOM 700 N N . SER A 1 89 ? 0.869 -14.431 -41.393 1.00 56.41 89 SER A N 1
ATOM 701 C CA . SER A 1 89 ? 0.544 -15.823 -41.661 1.00 56.41 89 SER A CA 1
ATOM 702 C C . SER A 1 89 ? -0.427 -15.808 -42.833 1.00 56.41 89 SER A C 1
ATOM 704 O O . SER A 1 89 ? -1.636 -15.654 -42.669 1.00 56.41 89 SER A O 1
ATOM 706 N N . ALA A 1 90 ? 0.136 -15.851 -44.039 1.00 59.19 90 ALA A N 1
ATOM 707 C CA . ALA A 1 90 ? -0.628 -16.042 -45.260 1.00 59.19 90 ALA A CA 1
ATOM 708 C C . ALA A 1 90 ? -1.381 -17.388 -45.182 1.00 59.19 90 ALA A C 1
ATOM 710 O O . ALA A 1 90 ? -0.759 -18.406 -44.862 1.00 59.19 90 ALA A O 1
ATOM 711 N N . PRO A 1 91 ? -2.691 -17.441 -45.477 1.00 55.75 91 PRO A N 1
ATOM 712 C CA . PRO A 1 91 ? -3.410 -18.701 -45.523 1.00 55.75 91 PRO A CA 1
ATOM 713 C C . PRO A 1 91 ? -3.043 -19.480 -46.794 1.00 55.75 91 PRO A C 1
ATOM 715 O O . PRO A 1 91 ? -3.295 -19.055 -47.918 1.00 55.75 91 PRO A O 1
ATOM 718 N N . ILE A 1 92 ? -2.396 -20.618 -46.551 1.00 60.84 92 ILE A N 1
ATOM 719 C CA . ILE A 1 92 ? -2.425 -21.902 -47.267 1.00 60.84 92 ILE A CA 1
ATOM 720 C C . ILE A 1 92 ? -3.233 -21.892 -48.579 1.00 60.84 92 ILE A C 1
ATOM 722 O O . ILE A 1 92 ? -4.462 -21.934 -48.581 1.00 60.84 92 ILE A O 1
ATOM 726 N N . GLY A 1 93 ? -2.519 -21.933 -49.706 1.00 54.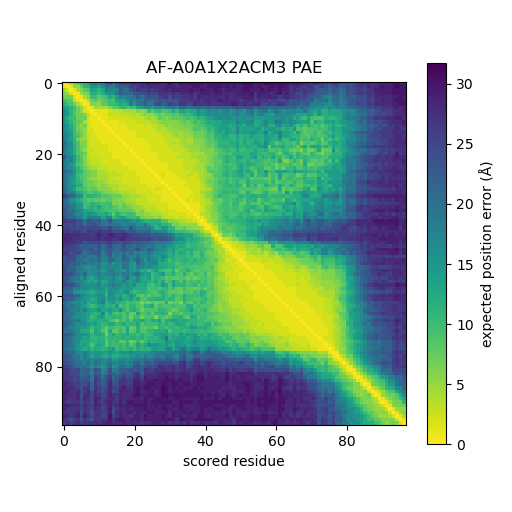59 93 GLY A N 1
ATOM 727 C CA . GLY A 1 93 ? -3.072 -22.328 -50.998 1.00 54.59 93 GLY A CA 1
ATOM 728 C C . GLY A 1 93 ? -2.991 -23.843 -51.170 1.00 54.59 93 GLY A C 1
ATOM 729 O O . GLY A 1 93 ? -1.969 -24.364 -51.612 1.00 54.59 93 GLY A O 1
ATOM 730 N N . THR A 1 94 ? -4.063 -24.561 -50.845 1.00 61.72 94 THR A N 1
ATOM 731 C CA . THR A 1 94 ? -4.223 -25.976 -51.202 1.00 61.72 94 THR A CA 1
ATOM 732 C C . THR A 1 94 ? -4.680 -26.067 -52.660 1.00 61.72 94 THR A C 1
ATOM 734 O O . THR A 1 94 ? -5.842 -25.830 -52.982 1.00 61.72 94 THR A O 1
ATOM 737 N N . ARG A 1 95 ? -3.754 -26.386 -53.572 1.00 52.69 95 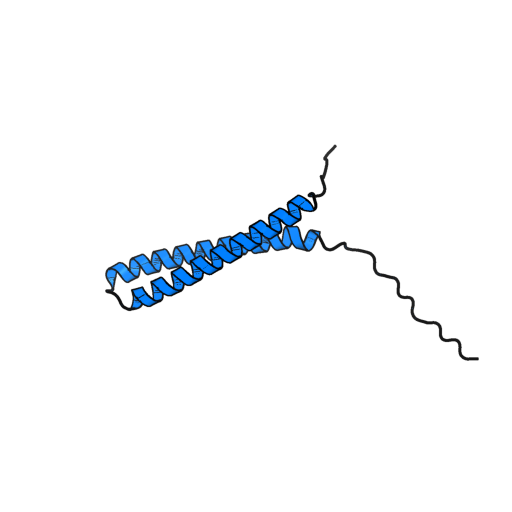ARG A N 1
ATOM 738 C CA . ARG A 1 95 ? -4.088 -26.847 -54.929 1.00 52.69 95 ARG A CA 1
ATOM 739 C C . ARG A 1 95 ? -4.526 -28.310 -54.851 1.00 52.69 95 ARG A C 1
ATOM 741 O O . ARG A 1 95 ? -3.704 -29.163 -54.534 1.00 52.69 95 ARG A O 1
ATOM 748 N N . CYS A 1 96 ? -5.775 -28.591 -55.210 1.00 47.19 96 CYS A N 1
ATOM 749 C CA . CYS A 1 96 ? -6.206 -29.921 -55.639 1.00 47.19 96 CYS A CA 1
ATOM 750 C C . CYS A 1 96 ? -6.165 -29.965 -57.173 1.00 47.19 96 CYS A C 1
ATOM 752 O O . CYS A 1 96 ? -6.745 -29.095 -57.827 1.00 47.19 96 CYS A O 1
ATOM 754 N N . ARG A 1 97 ? -5.465 -30.950 -57.737 1.00 63.59 97 ARG A N 1
ATOM 755 C CA . ARG A 1 97 ? -5.573 -31.373 -59.136 1.00 63.59 97 ARG A CA 1
ATOM 756 C C . ARG A 1 97 ? -5.661 -32.888 -59.160 1.00 63.59 97 ARG A C 1
ATOM 758 O O . ARG A 1 97 ? -4.963 -33.496 -58.322 1.00 63.59 97 ARG A O 1
#

Mean predicted aligned error: 15.31 Å

Sequence (97 aa):
MGEDHPMDRQQVAQAVELVRALRVQLGEMTSQLGWIERQNVRTSNARACTLRAEAAMLRRDIKEAQSLIDRLEHRYLNMRRPAGGSTSSAPIGTRCR

Solvent-accessible surface area (backbone atoms only — not comparable to full-atom values): 5972 Å² total; per-residue (Å²): 137,83,82,83,69,75,76,48,70,66,59,53,52,52,51,53,51,52,51,51,52,52,51,53,54,50,52,50,54,52,51,52,50,57,51,52,52,62,56,40,76,77,45,70,73,72,64,37,52,56,54,50,52,54,51,50,51,53,52,48,54,52,52,50,52,49,52,53,47,52,51,48,46,54,59,62,58,57,70,67,56,74,89,70,79,82,77,84,76,74,82,81,83,84,83,84,131